Protein AF-A0A3D5A6Q0-F1 (afdb_monomer_lite)

Secondary structure (DSSP, 8-state):
-PPPGGGHHHHHHHHHH--SS--HHHHHHHHHHHHHHS---HHHHHHHHHHHHHHHHSEEEE--TTS-GGG--PPP-SGGGTTEEEEEEEEEEE-TTS-EEEEEEEEEE-SS-EEEEEEEESSSSEEEEEEPPS---SS--EE-SS-BTTB--EE-

pLDDT: mean 88.61, std 10.73, range [34.44, 98.06]

Foldseek 3Di:
DDQDPPQVQLVVQLVVQDDPDDALVSLVVSLVVSVVVDDDDPSNNVVSVVSLVVPQFKDKAFDDPPDDLVPDDDFRRHLQQCVHKDDWAWAFAAEPVRQTKIKTWIWRHNPPDIWIKIWIDRPSGMIIIHTDDDPDPDPDKAWDNYDDPNHTDIDD

Radius of gyration: 18.33 Å; chains: 1; bounding box: 49×33×52 Å

Structure (mmCIF, N/CA/C/O backbone):
data_AF-A0A3D5A6Q0-F1
#
_entry.id   AF-A0A3D5A6Q0-F1
#
loop_
_atom_site.group_PDB
_atom_site.id
_atom_site.type_symbol
_atom_site.label_atom_id
_atom_site.label_alt_id
_atom_site.label_comp_id
_atom_site.label_asym_id
_atom_site.label_entity_id
_atom_site.label_seq_id
_atom_site.pdbx_PDB_ins_code
_atom_site.Cartn_x
_atom_site.Cartn_y
_atom_site.Cartn_z
_atom_site.occupancy
_atom_site.B_iso_or_equiv
_atom_site.auth_seq_id
_atom_site.auth_comp_id
_atom_site.auth_asym_id
_atom_site.auth_atom_id
_atom_site.pdbx_PDB_model_num
ATOM 1 N N . MET A 1 1 ? 20.538 7.127 0.086 1.00 42.09 1 MET A N 1
ATOM 2 C CA . MET A 1 1 ? 20.678 6.038 -0.897 1.00 42.09 1 MET A CA 1
ATOM 3 C C . MET A 1 1 ? 21.467 6.639 -2.040 1.00 42.09 1 MET A C 1
ATOM 5 O O . MET A 1 1 ? 20.920 7.468 -2.752 1.00 42.09 1 MET A O 1
ATOM 9 N N . GLU A 1 2 ? 22.774 6.396 -2.084 1.00 34.44 2 GLU A N 1
ATOM 10 C CA . GLU A 1 2 ? 23.626 6.945 -3.143 1.00 34.44 2 GLU A CA 1
ATOM 11 C C . GLU A 1 2 ? 23.381 6.150 -4.427 1.00 34.44 2 GLU A C 1
ATOM 13 O O . GLU A 1 2 ? 23.453 4.922 -4.429 1.00 34.44 2 GLU A O 1
ATOM 18 N N . LEU A 1 3 ? 23.007 6.854 -5.493 1.00 43.69 3 LEU A N 1
ATOM 19 C CA . LEU A 1 3 ? 22.804 6.277 -6.816 1.00 43.69 3 LEU A CA 1
ATOM 20 C C . LEU A 1 3 ? 24.176 5.972 -7.425 1.00 43.69 3 LEU A C 1
ATOM 22 O O . LEU A 1 3 ? 25.009 6.868 -7.554 1.00 43.69 3 LEU A O 1
ATOM 26 N N . HIS A 1 4 ? 24.408 4.715 -7.810 1.00 47.31 4 HIS A N 1
ATOM 27 C CA . HIS A 1 4 ? 25.579 4.360 -8.605 1.00 47.31 4 HIS A CA 1
ATOM 28 C C . HIS A 1 4 ? 25.539 5.103 -9.959 1.00 47.31 4 HIS A C 1
ATOM 30 O O . HIS A 1 4 ? 24.463 5.205 -10.558 1.00 47.31 4 HIS A O 1
ATOM 36 N N . PRO A 1 5 ? 26.685 5.588 -10.483 1.00 52.62 5 PRO A N 1
ATOM 37 C CA . PRO A 1 5 ? 26.730 6.493 -11.642 1.00 52.62 5 PRO A CA 1
ATOM 38 C C . PRO A 1 5 ? 26.101 5.941 -12.933 1.00 52.62 5 PRO A C 1
ATOM 40 O O . PRO A 1 5 ? 25.725 6.709 -13.812 1.00 52.62 5 PRO A O 1
ATOM 43 N N . ASN A 1 6 ? 25.963 4.618 -13.049 1.00 54.72 6 ASN A N 1
ATOM 44 C CA . ASN A 1 6 ? 25.588 3.930 -14.287 1.00 54.72 6 ASN A CA 1
ATOM 45 C C . ASN A 1 6 ? 24.095 3.563 -14.392 1.00 54.72 6 ASN A C 1
ATOM 47 O O . ASN A 1 6 ? 23.669 3.040 -15.419 1.00 54.72 6 ASN A O 1
ATOM 51 N N . GLY A 1 7 ? 23.289 3.864 -13.369 1.00 58.59 7 GLY A N 1
ATOM 52 C CA . GLY A 1 7 ? 21.829 3.705 -13.404 1.00 58.59 7 GLY A CA 1
ATOM 53 C C . GLY A 1 7 ? 21.059 4.967 -13.834 1.00 58.59 7 GLY A C 1
ATOM 54 O O . GLY A 1 7 ? 19.826 4.985 -13.862 1.00 58.59 7 GLY A O 1
ATOM 55 N N . ALA A 1 8 ? 21.779 6.048 -14.149 1.00 73.31 8 ALA A N 1
ATOM 56 C CA . ALA A 1 8 ? 21.198 7.365 -14.398 1.00 73.31 8 ALA A CA 1
ATOM 57 C C . ALA A 1 8 ? 20.184 7.374 -15.556 1.00 73.31 8 ALA A C 1
ATOM 59 O O . ALA A 1 8 ? 19.151 8.027 -15.447 1.00 73.31 8 ALA A O 1
ATOM 60 N N . LEU A 1 9 ? 20.428 6.605 -16.626 1.00 87.31 9 LEU A N 1
ATOM 61 C CA . LEU A 1 9 ? 19.595 6.637 -17.833 1.00 87.31 9 LEU A CA 1
ATOM 62 C C . LEU A 1 9 ? 18.200 6.031 -17.615 1.00 87.31 9 LEU A C 1
ATOM 64 O O . LEU A 1 9 ? 17.204 6.598 -18.069 1.00 87.31 9 LEU A O 1
ATOM 68 N N . ALA A 1 10 ? 18.113 4.887 -16.927 1.00 90.69 10 ALA A N 1
ATOM 69 C CA . ALA A 1 10 ? 16.825 4.274 -16.602 1.00 90.69 10 ALA A CA 1
ATOM 70 C C . ALA A 1 10 ? 16.002 5.183 -15.681 1.00 90.69 10 ALA A C 1
ATOM 72 O O . ALA A 1 10 ? 14.817 5.397 -15.930 1.00 90.69 10 ALA A O 1
ATOM 73 N N . MET A 1 11 ? 16.645 5.764 -14.662 1.00 90.25 11 MET A N 1
ATOM 74 C CA . MET A 1 11 ? 15.997 6.695 -13.737 1.00 90.25 11 MET A CA 1
ATOM 75 C C . MET A 1 11 ? 15.513 7.965 -14.448 1.00 90.25 11 MET A C 1
ATOM 77 O O . MET A 1 11 ? 14.377 8.393 -14.240 1.00 90.25 11 MET A O 1
ATOM 81 N N . GLU A 1 12 ? 16.340 8.553 -15.315 1.00 93.00 12 GLU A N 1
ATOM 82 C CA . GLU A 1 12 ? 15.998 9.743 -16.100 1.00 93.00 12 GLU A CA 1
ATOM 83 C C . GLU A 1 12 ? 14.776 9.491 -16.990 1.00 93.00 12 GLU A C 1
ATOM 85 O O . GLU A 1 12 ? 13.796 10.238 -16.933 1.00 93.00 12 GLU A O 1
ATOM 90 N N . LYS A 1 13 ? 14.796 8.408 -17.779 1.00 93.62 13 LYS A N 1
ATOM 91 C CA . LYS A 1 13 ? 13.674 8.042 -18.657 1.00 93.62 13 LYS A CA 1
ATOM 92 C C . LYS A 1 13 ? 12.400 7.760 -17.870 1.00 93.62 13 LYS A C 1
ATOM 94 O O . LYS A 1 13 ? 11.330 8.196 -18.286 1.00 93.62 13 LYS A O 1
ATOM 99 N N . LEU A 1 14 ? 12.513 7.063 -16.741 1.00 92.88 14 LEU A N 1
ATOM 100 C CA . LEU A 1 14 ? 11.366 6.763 -15.892 1.00 92.88 14 LEU A CA 1
ATOM 101 C C . LEU A 1 14 ? 10.750 8.054 -15.343 1.00 92.88 14 LEU A C 1
ATOM 103 O O . LEU A 1 14 ? 9.556 8.278 -15.500 1.00 92.88 14 LEU A O 1
ATOM 107 N N . THR A 1 15 ? 11.574 8.943 -14.789 1.00 91.38 15 THR A N 1
ATOM 108 C CA . THR A 1 15 ? 11.121 10.217 -14.205 1.00 91.38 15 THR A CA 1
ATOM 109 C C . THR A 1 15 ? 10.491 11.133 -15.254 1.00 91.38 15 THR A C 1
ATOM 111 O O . THR A 1 15 ? 9.546 11.851 -14.954 1.00 91.38 15 THR A O 1
ATOM 114 N N . LYS A 1 16 ? 10.977 11.089 -16.499 1.00 93.06 16 LYS A N 1
ATOM 115 C CA . LYS A 1 16 ? 10.410 11.855 -17.615 1.00 93.06 16 LYS A CA 1
ATOM 116 C C . LYS A 1 16 ? 9.037 11.343 -18.070 1.00 93.06 16 LYS A C 1
ATOM 118 O O . LYS A 1 16 ? 8.230 12.139 -18.541 1.00 93.06 16 LYS A O 1
ATOM 123 N N . ASN A 1 17 ? 8.795 10.036 -17.973 1.00 91.38 17 ASN A N 1
ATOM 124 C CA . ASN A 1 17 ? 7.548 9.412 -18.422 1.00 91.38 17 ASN A CA 1
ATOM 125 C C . ASN A 1 17 ? 6.462 9.387 -17.334 1.00 91.38 17 ASN A C 1
ATOM 127 O O . ASN A 1 17 ? 5.280 9.295 -17.662 1.00 91.38 17 ASN A O 1
ATOM 131 N N . LEU A 1 18 ? 6.843 9.453 -16.054 1.00 92.00 18 LEU A N 1
ATOM 132 C CA . LEU A 1 18 ? 5.899 9.476 -14.938 1.00 92.00 18 LEU A CA 1
ATOM 133 C C . LEU A 1 18 ? 5.287 10.871 -14.754 1.00 92.00 18 LEU A C 1
ATOM 135 O O . LEU A 1 18 ? 5.984 11.876 -14.634 1.00 92.00 18 LEU A O 1
ATOM 139 N N . THR A 1 19 ? 3.961 10.913 -14.699 1.00 90.69 19 THR A N 1
ATOM 140 C CA . THR A 1 19 ? 3.158 12.085 -14.331 1.00 90.69 19 THR A CA 1
ATOM 141 C C . THR A 1 19 ? 3.062 12.239 -12.807 1.00 90.69 19 THR A C 1
ATOM 143 O O . THR A 1 19 ? 3.491 11.360 -12.063 1.00 90.69 19 THR A O 1
ATOM 146 N N . GLU A 1 20 ? 2.468 13.340 -12.319 1.00 88.94 20 GLU A N 1
ATOM 147 C CA . GLU A 1 20 ? 2.250 13.552 -10.871 1.00 88.94 20 GLU A CA 1
ATOM 148 C C . GLU A 1 20 ? 1.463 12.410 -10.210 1.00 88.94 20 GLU A C 1
ATOM 150 O O . GLU A 1 20 ? 1.718 12.056 -9.062 1.00 88.94 20 GLU A O 1
ATOM 155 N N . THR A 1 21 ? 0.522 11.818 -10.946 1.00 88.62 21 THR A N 1
ATOM 156 C CA . THR A 1 21 ? -0.199 10.604 -10.556 1.00 88.62 21 THR A CA 1
ATOM 157 C C . THR A 1 21 ? -0.158 9.612 -11.706 1.00 88.62 21 THR A C 1
ATOM 159 O O . THR A 1 21 ? -0.234 10.009 -12.867 1.00 88.62 21 THR A O 1
ATOM 162 N N . PHE A 1 22 ? -0.003 8.331 -11.390 1.00 91.69 22 PHE A N 1
ATOM 163 C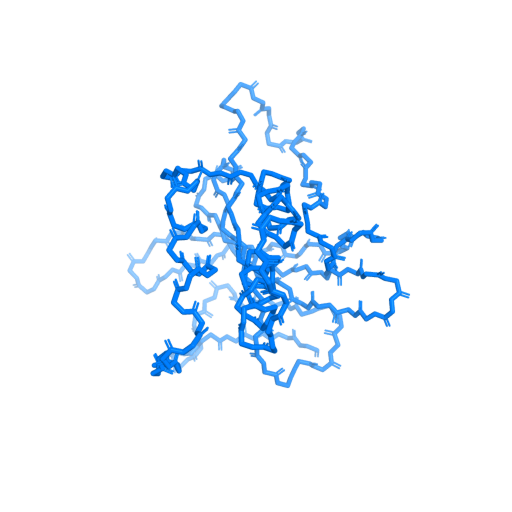 CA . PHE A 1 22 ? 0.038 7.242 -12.360 1.00 91.69 22 PHE A CA 1
ATOM 164 C C . PHE A 1 22 ? -0.465 5.956 -11.704 1.00 91.69 22 PHE A C 1
ATOM 166 O O . PHE A 1 22 ? -0.397 5.783 -10.484 1.00 91.69 22 PHE A O 1
ATOM 173 N N . THR A 1 23 ? -0.968 5.041 -12.518 1.00 91.38 23 THR A N 1
ATOM 174 C CA . THR A 1 23 ? -1.423 3.718 -12.090 1.00 91.38 23 THR A CA 1
ATOM 175 C C . THR A 1 23 ? -0.272 2.714 -12.068 1.00 91.38 23 THR A C 1
ATOM 177 O O . THR A 1 23 ? 0.757 2.879 -12.729 1.00 91.38 23 THR A O 1
ATOM 180 N N . TYR A 1 24 ? -0.453 1.616 -11.329 1.00 90.56 24 TYR A N 1
ATOM 181 C CA . TYR A 1 24 ? 0.517 0.520 -11.319 1.00 90.56 24 TYR A CA 1
ATOM 182 C C . TYR A 1 24 ? 0.728 -0.080 -12.722 1.00 90.56 24 TYR A C 1
ATOM 184 O O . TYR A 1 24 ? 1.856 -0.398 -13.096 1.00 90.56 24 TYR A O 1
ATOM 192 N N . GLU A 1 25 ? -0.334 -0.178 -13.525 1.00 90.62 25 GLU A N 1
ATOM 193 C CA . GLU A 1 25 ? -0.266 -0.681 -14.902 1.00 90.62 25 GLU A CA 1
ATOM 194 C C . GLU A 1 25 ? 0.537 0.243 -15.824 1.00 90.62 25 GLU A C 1
ATOM 196 O O . GLU A 1 25 ? 1.361 -0.235 -16.606 1.00 90.62 25 GLU A O 1
ATOM 201 N N . GLU A 1 26 ? 0.363 1.561 -15.702 1.00 93.94 26 GLU A N 1
ATOM 202 C CA . GLU A 1 26 ? 1.159 2.537 -16.453 1.00 93.94 26 GLU A CA 1
ATOM 203 C C . GLU A 1 26 ? 2.639 2.448 -16.093 1.00 93.94 26 GLU A C 1
ATOM 205 O O . GLU A 1 26 ? 3.478 2.408 -16.992 1.00 93.94 26 GLU A O 1
ATOM 210 N N . LEU A 1 27 ? 2.968 2.335 -14.801 1.00 94.38 27 LEU A N 1
ATOM 211 C CA . LEU A 1 27 ? 4.352 2.142 -14.375 1.00 94.38 27 LEU A CA 1
ATOM 212 C C . LEU A 1 27 ? 4.948 0.864 -14.980 1.00 94.38 27 LEU A C 1
ATOM 214 O O . LEU A 1 27 ? 6.062 0.908 -15.502 1.00 94.38 27 LEU A O 1
ATOM 218 N N . LYS A 1 28 ? 4.221 -0.264 -14.938 1.00 93.75 28 LYS A N 1
ATOM 219 C CA . LYS A 1 28 ? 4.668 -1.524 -15.561 1.00 93.75 28 LYS A CA 1
ATOM 220 C C . LYS A 1 28 ? 4.939 -1.334 -17.046 1.00 93.75 28 LYS A C 1
ATOM 222 O O . LYS A 1 28 ? 5.999 -1.735 -17.519 1.00 93.75 28 LYS A O 1
ATOM 227 N N . ARG A 1 29 ? 4.019 -0.684 -17.762 1.00 95.25 29 ARG A N 1
ATOM 228 C CA . ARG A 1 29 ? 4.183 -0.387 -19.188 1.00 95.25 29 ARG A CA 1
ATOM 229 C C . ARG A 1 29 ? 5.448 0.436 -19.440 1.00 95.25 29 ARG A C 1
ATOM 231 O O . ARG A 1 29 ? 6.265 0.024 -20.257 1.00 95.25 29 ARG A O 1
ATOM 238 N N . TYR A 1 30 ? 5.655 1.533 -18.710 1.00 95.75 30 TYR A N 1
ATOM 239 C CA . TYR A 1 30 ? 6.847 2.373 -18.876 1.00 95.75 30 TYR A CA 1
ATOM 240 C C . TYR A 1 30 ? 8.139 1.618 -18.572 1.00 95.75 30 TYR A C 1
ATOM 242 O O . TYR A 1 30 ? 9.128 1.787 -19.280 1.00 95.75 30 TYR A O 1
ATOM 250 N N . VAL A 1 31 ? 8.138 0.768 -17.546 1.00 95.56 31 VAL A N 1
ATOM 251 C CA . VAL A 1 31 ? 9.296 -0.061 -17.205 1.00 95.56 31 VAL A CA 1
ATOM 252 C C . VAL A 1 31 ? 9.648 -1.021 -18.343 1.00 95.56 31 VAL A C 1
ATOM 254 O O . VAL A 1 31 ? 10.822 -1.106 -18.705 1.00 95.56 31 VAL A O 1
ATOM 257 N N . GLU A 1 32 ? 8.666 -1.697 -18.942 1.00 95.50 32 GLU A N 1
ATOM 258 C CA . GLU A 1 32 ? 8.922 -2.604 -20.068 1.00 95.50 32 GLU A CA 1
ATOM 259 C C . GLU A 1 32 ? 9.354 -1.856 -21.339 1.00 95.50 32 GLU A C 1
ATOM 261 O O . GLU A 1 32 ? 10.300 -2.278 -22.006 1.00 95.50 32 GLU A O 1
ATOM 266 N N . GLU A 1 33 ? 8.739 -0.711 -21.645 1.00 95.69 33 GLU A N 1
ATOM 267 C CA . GLU A 1 33 ? 9.136 0.143 -22.774 1.00 95.69 33 GLU A CA 1
ATOM 268 C C . GLU A 1 33 ? 10.575 0.655 -22.627 1.00 95.69 33 GLU A C 1
ATOM 270 O O . GLU A 1 33 ? 11.356 0.618 -23.581 1.00 95.69 33 GLU A O 1
ATOM 275 N N . ILE A 1 34 ? 10.959 1.098 -21.424 1.00 95.12 34 ILE A N 1
ATOM 276 C CA . ILE A 1 34 ? 12.325 1.547 -21.140 1.00 95.12 34 ILE A CA 1
ATOM 277 C C . ILE A 1 34 ? 13.292 0.374 -21.261 1.00 95.12 34 ILE A C 1
ATOM 279 O O . ILE A 1 34 ? 14.314 0.524 -21.927 1.00 95.12 34 ILE A O 1
ATOM 283 N N . ARG A 1 35 ? 12.965 -0.787 -20.678 1.00 94.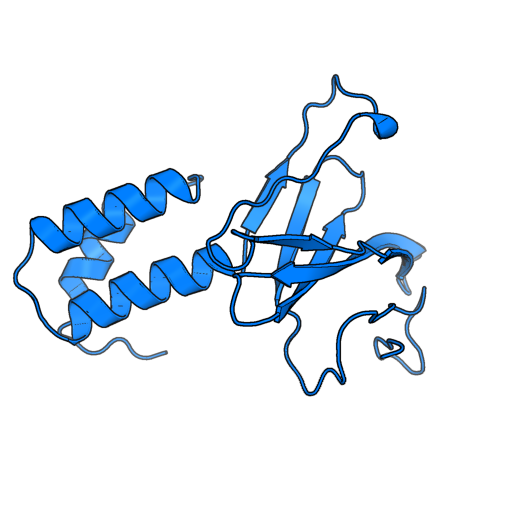19 35 ARG A N 1
ATOM 284 C CA . ARG A 1 35 ? 13.807 -1.989 -20.744 1.00 94.19 35 ARG A CA 1
ATOM 285 C C . ARG A 1 35 ? 14.056 -2.433 -22.188 1.00 94.19 35 ARG A C 1
ATOM 287 O O . ARG A 1 35 ? 15.171 -2.833 -22.501 1.00 94.19 35 ARG A O 1
ATOM 294 N N . ALA A 1 36 ? 13.055 -2.337 -23.063 1.00 94.44 36 ALA A N 1
ATOM 295 C CA . ALA A 1 36 ? 13.191 -2.670 -24.481 1.00 94.44 36 ALA A CA 1
ATOM 296 C C . ALA A 1 36 ? 13.976 -1.618 -25.290 1.00 94.44 36 ALA A C 1
ATOM 298 O O . ALA A 1 36 ? 14.530 -1.939 -26.340 1.00 94.44 36 ALA A O 1
ATOM 299 N N . GLY A 1 37 ? 14.006 -0.364 -24.828 1.00 92.38 37 GLY A N 1
ATOM 300 C CA . GLY A 1 37 ? 14.586 0.774 -25.546 1.00 92.38 37 GLY A CA 1
ATOM 301 C C . GLY A 1 37 ? 15.984 1.211 -25.096 1.00 92.38 37 GLY A C 1
ATOM 302 O O . GLY A 1 37 ? 16.499 2.191 -25.639 1.00 92.38 37 GLY A O 1
ATOM 303 N N . ILE A 1 38 ? 16.587 0.554 -24.101 1.00 91.25 38 ILE A N 1
ATOM 304 C CA . ILE A 1 38 ? 17.945 0.851 -23.614 1.00 91.25 38 ILE A CA 1
ATOM 305 C C . ILE A 1 38 ? 18.827 -0.395 -23.621 1.00 91.25 38 ILE A C 1
ATOM 307 O O . ILE A 1 38 ? 18.339 -1.521 -23.581 1.00 91.25 38 ILE A O 1
ATOM 311 N N . GLU A 1 39 ? 20.143 -0.191 -23.630 1.00 90.62 39 GLU A N 1
ATOM 312 C CA . GLU A 1 39 ? 21.093 -1.280 -23.421 1.00 90.62 39 GLU A CA 1
ATOM 313 C C . GLU A 1 39 ? 20.940 -1.863 -22.008 1.00 90.62 39 GLU A C 1
ATOM 315 O O . GLU A 1 39 ? 20.856 -1.135 -21.010 1.00 90.62 39 GLU A O 1
ATOM 320 N N . TYR A 1 40 ? 20.908 -3.194 -21.929 1.00 91.56 40 TYR A N 1
ATOM 321 C CA . TYR A 1 40 ? 20.834 -3.894 -20.657 1.00 91.56 40 TYR A CA 1
ATOM 322 C C . TYR A 1 40 ? 22.118 -3.677 -19.853 1.00 91.56 40 TYR A C 1
ATOM 324 O O . TYR A 1 40 ? 23.207 -4.077 -20.260 1.00 91.56 40 TYR A O 1
ATOM 332 N N . THR A 1 41 ? 21.963 -3.123 -18.655 1.00 92.25 41 THR A N 1
ATOM 333 C CA . THR A 1 41 ? 22.991 -3.125 -17.615 1.00 92.25 41 THR A CA 1
ATOM 334 C C . THR A 1 41 ? 22.356 -3.590 -16.310 1.00 92.25 41 THR A C 1
ATOM 336 O O . THR A 1 41 ? 21.162 -3.375 -16.080 1.00 92.25 41 THR A O 1
ATOM 339 N N . ALA A 1 42 ? 23.148 -4.226 -15.442 1.00 90.50 42 ALA A N 1
ATOM 340 C CA . ALA A 1 42 ? 22.664 -4.670 -14.134 1.00 90.50 42 ALA A CA 1
ATOM 341 C C . ALA A 1 42 ? 22.098 -3.502 -13.304 1.00 90.50 42 ALA A C 1
ATOM 343 O O . ALA A 1 42 ? 21.096 -3.670 -12.613 1.00 90.50 42 ALA A O 1
ATOM 344 N N . ASP A 1 43 ? 22.692 -2.312 -13.433 1.00 90.31 43 ASP A N 1
ATOM 345 C CA . ASP A 1 43 ? 22.254 -1.105 -12.729 1.00 90.31 43 ASP A CA 1
ATOM 346 C C . ASP A 1 43 ? 20.906 -0.586 -13.254 1.00 90.31 43 ASP A C 1
ATOM 348 O O . ASP A 1 43 ? 20.002 -0.311 -12.462 1.00 90.31 43 ASP A O 1
ATOM 352 N N . ASN A 1 44 ? 20.733 -0.502 -14.580 1.00 91.06 44 ASN A N 1
ATOM 353 C CA . ASN A 1 44 ? 19.473 -0.070 -15.190 1.00 91.06 44 ASN A CA 1
ATOM 354 C C . ASN A 1 44 ? 18.329 -1.026 -14.837 1.00 91.06 44 ASN A C 1
ATOM 356 O O . ASN A 1 44 ? 17.269 -0.589 -14.390 1.00 91.06 44 ASN A O 1
ATOM 360 N N . ASP A 1 45 ? 18.540 -2.334 -14.999 1.00 92.00 45 ASP A N 1
ATOM 361 C CA . ASP A 1 45 ? 17.516 -3.322 -14.659 1.00 92.00 45 ASP A CA 1
ATOM 362 C C . ASP A 1 45 ? 17.238 -3.357 -13.147 1.00 92.00 45 ASP A C 1
ATOM 364 O O . ASP A 1 45 ? 16.084 -3.490 -12.732 1.00 92.00 45 ASP A O 1
ATOM 368 N N . GLY A 1 46 ? 18.266 -3.154 -12.317 1.00 92.44 46 GLY A N 1
ATOM 369 C CA . GLY A 1 46 ? 18.129 -3.003 -10.871 1.00 92.44 46 GLY A CA 1
ATOM 370 C C . GLY A 1 46 ? 17.203 -1.848 -10.484 1.00 92.44 46 GLY A C 1
ATOM 371 O O . GLY A 1 46 ? 16.284 -2.046 -9.689 1.00 92.44 46 GLY A O 1
ATOM 372 N N . ILE A 1 47 ? 17.379 -0.669 -11.087 1.00 92.94 47 ILE A N 1
ATOM 373 C CA . ILE A 1 47 ? 16.522 0.505 -10.846 1.00 92.94 47 ILE A CA 1
ATOM 374 C C . ILE A 1 47 ? 15.081 0.250 -11.278 1.00 92.94 47 ILE A C 1
ATOM 376 O O . ILE A 1 47 ? 14.150 0.528 -10.520 1.00 92.94 47 ILE A O 1
ATOM 380 N N . LEU A 1 48 ? 14.880 -0.312 -12.471 1.00 94.19 48 LEU A N 1
ATOM 381 C CA . LEU A 1 48 ? 13.543 -0.625 -12.976 1.00 94.19 48 LEU A CA 1
ATOM 382 C C . LEU A 1 48 ? 12.819 -1.630 -12.064 1.00 94.19 48 LEU A C 1
ATOM 384 O O . LEU A 1 48 ? 11.647 -1.441 -11.729 1.00 94.19 48 LEU A O 1
ATOM 388 N N . LYS A 1 49 ? 13.526 -2.661 -11.588 1.00 92.06 49 LYS A N 1
ATOM 389 C CA . LYS A 1 49 ? 12.999 -3.619 -10.603 1.00 92.06 49 LYS A CA 1
ATOM 390 C C . LYS A 1 49 ? 12.653 -2.950 -9.274 1.00 92.06 49 LYS A C 1
ATOM 392 O O . LYS A 1 49 ? 11.595 -3.236 -8.715 1.00 92.06 49 LYS A O 1
ATOM 397 N N . GLN A 1 50 ? 13.506 -2.056 -8.777 1.00 90.62 50 GLN A N 1
ATOM 398 C CA . GLN A 1 50 ? 13.250 -1.314 -7.540 1.00 90.62 50 GLN A CA 1
ATOM 399 C C . GLN A 1 50 ? 12.026 -0.401 -7.655 1.00 90.62 50 GLN A C 1
ATOM 401 O O . GLN A 1 50 ? 11.244 -0.334 -6.708 1.00 90.62 50 GLN A O 1
ATOM 406 N N . ALA A 1 51 ? 11.815 0.244 -8.805 1.00 91.94 51 ALA A N 1
ATOM 407 C CA . ALA A 1 51 ? 10.637 1.073 -9.048 1.00 91.94 51 ALA A CA 1
ATOM 408 C C . ALA A 1 51 ? 9.338 0.254 -8.966 1.00 91.94 51 ALA A C 1
ATOM 410 O O . ALA A 1 51 ? 8.418 0.626 -8.234 1.00 91.94 51 ALA A O 1
ATOM 411 N N . ILE A 1 52 ? 9.286 -0.902 -9.642 1.00 91.25 52 ILE A N 1
ATOM 412 C CA . ILE A 1 52 ? 8.140 -1.824 -9.562 1.00 91.25 52 ILE A CA 1
ATOM 413 C C . ILE A 1 52 ? 7.929 -2.320 -8.135 1.00 91.25 52 ILE A C 1
ATOM 415 O O . ILE A 1 52 ? 6.798 -2.330 -7.647 1.00 91.25 52 ILE A O 1
ATOM 419 N N . TRP A 1 53 ? 9.003 -2.716 -7.452 1.00 87.12 53 TRP A N 1
ATOM 420 C CA . TRP A 1 53 ? 8.923 -3.191 -6.077 1.00 87.12 53 TRP A CA 1
ATOM 421 C C . TRP A 1 53 ? 8.360 -2.113 -5.140 1.00 87.12 53 TRP A C 1
ATOM 423 O O . TRP A 1 53 ? 7.421 -2.379 -4.383 1.00 87.12 53 TRP A O 1
ATOM 433 N N . LEU A 1 54 ? 8.855 -0.878 -5.243 1.00 87.25 54 LEU A N 1
ATOM 434 C CA . LEU A 1 54 ? 8.387 0.244 -4.434 1.00 87.25 54 LEU A CA 1
ATOM 435 C C . LEU A 1 54 ? 6.896 0.511 -4.670 1.00 87.25 54 LEU A C 1
ATOM 437 O O . LEU A 1 54 ? 6.125 0.511 -3.711 1.00 87.25 54 LEU A O 1
ATOM 441 N N . ALA A 1 55 ? 6.473 0.631 -5.929 1.00 87.00 55 ALA A N 1
ATOM 442 C CA . ALA A 1 55 ? 5.070 0.857 -6.274 1.00 87.00 55 ALA A CA 1
ATOM 443 C C . ALA A 1 55 ? 4.158 -0.314 -5.877 1.00 87.00 55 ALA A C 1
ATOM 445 O O . ALA A 1 55 ? 3.019 -0.113 -5.471 1.00 87.00 55 ALA A O 1
ATOM 446 N N . SER A 1 56 ? 4.659 -1.553 -5.931 1.00 83.31 56 SER A N 1
ATOM 447 C CA . SER A 1 56 ? 3.878 -2.727 -5.518 1.00 83.31 56 SER A CA 1
ATOM 448 C C . SER A 1 56 ? 3.594 -2.769 -4.012 1.00 83.31 56 SER A C 1
ATOM 450 O O . SER A 1 56 ? 2.643 -3.424 -3.568 1.00 83.31 56 SER A O 1
ATOM 452 N N . SER A 1 57 ? 4.420 -2.076 -3.225 1.00 80.56 57 SER A N 1
ATOM 453 C CA . SER A 1 57 ? 4.340 -2.054 -1.767 1.00 80.56 57 SER A CA 1
ATOM 454 C C . SER A 1 57 ? 3.577 -0.835 -1.242 1.00 80.56 57 SER A C 1
ATOM 456 O O . SER A 1 57 ? 2.808 -0.979 -0.292 1.00 80.56 57 SER A O 1
ATOM 458 N N . HIS A 1 58 ? 3.741 0.329 -1.873 1.00 88.00 58 HIS A N 1
ATOM 459 C CA . HIS A 1 58 ? 3.149 1.595 -1.449 1.00 88.00 58 HIS A CA 1
ATOM 460 C C . HIS A 1 58 ? 2.257 2.173 -2.544 1.00 88.00 58 HIS A C 1
ATOM 462 O O . HIS A 1 58 ? 2.752 2.534 -3.609 1.00 88.00 58 HIS A O 1
ATOM 468 N N . TYR A 1 59 ? 0.963 2.304 -2.266 1.00 89.44 59 TYR A N 1
ATOM 469 C CA . TYR A 1 59 ? 0.022 2.918 -3.200 1.00 89.44 59 TYR A CA 1
ATOM 470 C C . TYR A 1 59 ? -1.177 3.525 -2.472 1.00 89.44 59 TYR A C 1
ATOM 472 O O . TYR A 1 59 ? -1.407 3.287 -1.282 1.00 89.44 59 TYR A O 1
ATOM 480 N N . GLU A 1 60 ? -1.935 4.330 -3.205 1.00 93.31 60 GLU A N 1
ATOM 481 C CA . GLU A 1 60 ? -3.141 4.987 -2.721 1.00 93.31 60 GLU A CA 1
ATOM 482 C C . GLU A 1 60 ? -4.341 4.559 -3.563 1.00 93.31 60 GLU A C 1
ATOM 484 O O . GLU A 1 60 ? -4.204 4.200 -4.733 1.00 93.31 60 GLU A O 1
ATOM 489 N N . MET A 1 61 ? -5.521 4.565 -2.951 1.00 91.44 61 MET A N 1
ATOM 490 C CA . MET A 1 61 ? -6.784 4.251 -3.612 1.00 91.44 61 MET A CA 1
ATOM 491 C C . MET A 1 61 ? -7.818 5.300 -3.246 1.00 91.44 61 MET A C 1
ATOM 493 O O . MET A 1 61 ? -7.954 5.657 -2.075 1.00 91.44 61 MET A O 1
ATOM 497 N N . THR A 1 62 ? -8.586 5.731 -4.240 1.00 92.12 62 THR A N 1
ATOM 498 C CA . THR A 1 62 ? -9.666 6.698 -4.053 1.00 92.12 62 THR A CA 1
ATOM 499 C C . THR A 1 62 ? -10.954 6.132 -4.638 1.00 92.12 62 THR A C 1
ATOM 501 O O . THR A 1 62 ? -11.002 5.776 -5.813 1.00 92.12 62 THR A O 1
ATOM 504 N N . PHE A 1 63 ? -11.998 6.045 -3.816 1.00 92.44 63 PHE A N 1
ATOM 505 C CA . PHE A 1 63 ? -13.346 5.672 -4.245 1.00 92.44 63 PHE A CA 1
ATOM 506 C C . PHE A 1 63 ? -14.153 6.908 -4.654 1.00 92.44 63 PHE A C 1
ATOM 508 O O . PHE A 1 63 ? -13.973 7.986 -4.086 1.00 92.44 63 PHE A O 1
ATOM 515 N N . SER A 1 64 ? -15.083 6.739 -5.600 1.00 90.06 64 SER A N 1
ATOM 516 C CA . SER A 1 64 ? -16.033 7.800 -5.957 1.00 90.06 64 SER A CA 1
ATOM 517 C C . SER A 1 64 ? -16.905 8.186 -4.757 1.00 90.06 64 SER A C 1
ATOM 519 O O . SER A 1 64 ? -17.365 7.319 -4.003 1.00 90.06 64 SER A O 1
ATOM 521 N N . LEU A 1 65 ? -17.175 9.490 -4.630 1.00 89.81 65 LEU A N 1
ATOM 522 C CA . LEU A 1 65 ? -18.088 10.045 -3.630 1.00 89.81 65 LEU A CA 1
ATOM 523 C C . LEU A 1 65 ? -19.535 9.552 -3.808 1.00 89.81 65 LEU A C 1
ATOM 525 O O . LEU A 1 65 ? -20.299 9.565 -2.847 1.00 89.81 65 LEU A O 1
ATOM 529 N N . ASP A 1 66 ? -19.878 9.055 -4.998 1.00 91.12 66 ASP A N 1
ATOM 530 C CA . ASP A 1 66 ? -21.232 8.626 -5.366 1.00 91.12 66 ASP A CA 1
ATOM 531 C C . ASP A 1 66 ? -21.552 7.171 -4.976 1.00 91.12 66 ASP A C 1
ATOM 533 O O . ASP A 1 66 ? -22.648 6.685 -5.240 1.00 91.12 66 ASP A O 1
ATOM 537 N N . THR A 1 67 ? -20.603 6.454 -4.361 1.00 88.12 67 THR A N 1
ATOM 538 C CA . THR A 1 67 ? -20.776 5.043 -3.963 1.00 88.12 67 THR A CA 1
ATOM 539 C C . THR A 1 67 ? -21.001 4.905 -2.463 1.00 88.12 67 THR A C 1
ATOM 541 O O . THR A 1 67 ? -20.303 5.535 -1.655 1.00 88.12 67 THR A O 1
ATOM 544 N N . ALA A 1 68 ? -21.935 4.041 -2.058 1.00 89.44 68 ALA A N 1
ATOM 545 C CA . ALA A 1 68 ? -22.136 3.746 -0.644 1.00 89.44 68 ALA A CA 1
ATOM 546 C C . ALA A 1 68 ? -20.929 2.980 -0.077 1.00 89.44 68 ALA A C 1
ATOM 548 O O . ALA A 1 68 ? -20.305 2.179 -0.768 1.00 89.44 68 ALA A O 1
ATOM 549 N N . ILE A 1 69 ? -20.605 3.174 1.209 1.00 88.25 69 ILE A N 1
ATOM 550 C CA . ILE A 1 69 ? -19.477 2.468 1.855 1.00 88.25 69 ILE A CA 1
ATOM 551 C C . ILE A 1 69 ? -19.629 0.943 1.733 1.00 88.25 69 ILE A C 1
ATOM 553 O O . ILE A 1 69 ? -18.643 0.246 1.514 1.00 88.25 69 ILE A O 1
ATOM 557 N N . SER A 1 70 ? -20.858 0.429 1.828 1.00 90.88 70 SER A N 1
ATOM 558 C CA . SER A 1 70 ? -21.170 -1.001 1.711 1.00 90.88 70 SER A CA 1
ATOM 559 C C . SER A 1 70 ? -20.920 -1.596 0.324 1.00 90.88 70 SER A C 1
ATOM 561 O O . SER A 1 70 ? -20.884 -2.814 0.193 1.00 90.88 70 SER A O 1
ATOM 563 N N . GLU A 1 71 ? -20.773 -0.760 -0.703 1.00 90.38 71 GLU A N 1
ATOM 564 C CA . GLU A 1 71 ? -20.543 -1.179 -2.090 1.00 90.38 71 GLU A CA 1
ATOM 565 C C . GLU A 1 71 ? -19.057 -1.116 -2.470 1.00 90.38 71 GLU A C 1
ATOM 567 O O . GLU A 1 71 ? -18.670 -1.538 -3.560 1.00 90.38 71 GLU A O 1
ATOM 572 N N . ARG A 1 72 ? -18.202 -0.586 -1.585 1.00 88.69 72 ARG A N 1
ATOM 573 C CA . ARG A 1 72 ? -16.774 -0.417 -1.862 1.00 88.69 72 ARG A CA 1
ATOM 574 C C . ARG A 1 72 ? -16.057 -1.751 -1.760 1.00 88.69 72 ARG A C 1
ATOM 576 O O . ARG A 1 72 ? -16.013 -2.377 -0.703 1.00 88.69 72 ARG A O 1
ATOM 583 N N . VAL A 1 73 ? -15.432 -2.135 -2.866 1.00 90.06 73 VAL A N 1
ATOM 584 C CA . VAL A 1 73 ? -14.593 -3.326 -2.966 1.00 90.06 73 VAL A CA 1
ATOM 585 C C . VAL A 1 73 ? -13.161 -2.884 -3.229 1.00 90.06 73 VAL A C 1
ATOM 587 O O . VAL A 1 73 ? -12.894 -2.144 -4.173 1.00 90.06 73 VAL A O 1
ATOM 590 N N . ILE A 1 74 ? -12.237 -3.331 -2.381 1.00 89.56 74 ILE A N 1
ATOM 591 C CA . ILE A 1 74 ? -10.803 -3.173 -2.624 1.00 89.56 74 ILE A CA 1
ATOM 592 C C . ILE A 1 74 ? -10.375 -4.336 -3.518 1.00 89.56 74 ILE A C 1
ATOM 594 O O . ILE A 1 74 ? -10.528 -5.496 -3.140 1.00 89.56 74 ILE A O 1
ATOM 598 N N . PHE A 1 75 ? -9.859 -4.023 -4.702 1.00 89.81 75 PHE A N 1
ATOM 599 C CA . PHE A 1 75 ? -9.323 -5.017 -5.626 1.00 89.81 75 PHE A CA 1
ATOM 600 C C . PHE A 1 75 ? -7.804 -5.145 -5.464 1.00 89.81 75 PHE A C 1
ATOM 602 O O . PHE A 1 75 ? -7.153 -4.163 -5.100 1.00 89.81 75 PHE A O 1
ATOM 609 N N . PRO A 1 76 ? -7.227 -6.326 -5.749 1.00 90.31 76 PRO A N 1
ATOM 610 C CA . PRO A 1 76 ? -5.789 -6.469 -5.939 1.00 90.31 76 PRO A CA 1
ATOM 611 C C . PRO A 1 76 ? -5.262 -5.488 -6.988 1.00 90.31 76 PRO A C 1
ATOM 613 O O . PRO A 1 76 ? -5.781 -5.451 -8.104 1.00 90.31 76 PRO A O 1
ATOM 616 N N . ILE A 1 77 ? -4.232 -4.719 -6.643 1.00 87.25 77 ILE A N 1
ATOM 617 C CA . ILE A 1 77 ? -3.628 -3.726 -7.547 1.00 87.25 77 ILE A CA 1
ATOM 618 C C . ILE A 1 77 ? -2.205 -4.119 -7.930 1.00 87.25 77 ILE A C 1
ATOM 620 O O . ILE A 1 77 ? -1.772 -3.814 -9.039 1.00 87.25 77 ILE A O 1
ATOM 624 N N . SER A 1 78 ? -1.468 -4.800 -7.048 1.00 86.50 78 SER A N 1
ATOM 625 C CA . SER A 1 78 ? -0.060 -5.120 -7.292 1.00 86.50 78 SER A CA 1
ATOM 626 C C . SER A 1 78 ? 0.236 -6.611 -7.421 1.00 86.50 78 SER A C 1
ATOM 628 O O . SER A 1 78 ? -0.537 -7.467 -6.997 1.00 86.50 78 SER A O 1
ATOM 630 N N . ASP A 1 79 ? 1.411 -6.943 -7.964 1.00 86.19 79 ASP A N 1
ATOM 631 C CA . ASP A 1 79 ? 1.831 -8.339 -8.153 1.00 86.19 79 ASP A CA 1
ATOM 632 C C . ASP A 1 79 ? 1.911 -9.128 -6.832 1.00 86.19 79 ASP A C 1
ATOM 634 O O . ASP A 1 79 ? 1.734 -10.346 -6.835 1.00 86.19 79 ASP A O 1
ATOM 638 N N . THR A 1 80 ? 2.108 -8.438 -5.700 1.00 85.81 80 THR A N 1
ATOM 639 C CA . THR A 1 80 ? 2.075 -9.046 -4.353 1.00 85.81 80 THR A CA 1
ATOM 640 C C . THR A 1 80 ? 0.678 -9.505 -3.922 1.00 85.81 80 THR A C 1
ATOM 642 O O . THR A 1 80 ? 0.543 -10.226 -2.940 1.00 85.81 80 THR A O 1
ATOM 645 N N . GLU A 1 81 ? -0.358 -9.090 -4.649 1.00 90.31 81 GLU A N 1
ATOM 646 C CA . GLU A 1 81 ? -1.774 -9.346 -4.368 1.00 90.31 81 GLU A CA 1
ATOM 647 C C . GLU A 1 81 ? -2.425 -10.188 -5.473 1.00 90.31 81 GLU A C 1
ATOM 649 O O . GLU A 1 81 ? -3.628 -10.433 -5.439 1.00 90.31 81 GLU A O 1
ATOM 654 N N . LYS A 1 82 ? -1.657 -10.650 -6.472 1.00 89.25 82 LYS A N 1
ATOM 655 C CA . LYS A 1 82 ? -2.197 -11.281 -7.692 1.00 89.25 82 LYS A CA 1
ATOM 656 C C . LYS A 1 82 ? -3.020 -12.553 -7.449 1.00 89.25 82 LYS A C 1
ATOM 658 O O . LYS A 1 82 ? -3.730 -12.996 -8.349 1.00 89.25 82 LYS A O 1
ATOM 663 N N . ARG A 1 83 ? -2.897 -13.186 -6.276 1.00 91.19 83 ARG A N 1
ATOM 664 C CA . ARG A 1 83 ? -3.723 -14.332 -5.857 1.00 91.19 83 ARG A CA 1
ATOM 665 C C . ARG A 1 83 ? -4.765 -13.977 -4.798 1.00 91.19 83 ARG A C 1
ATOM 667 O O . ARG A 1 83 ? -5.516 -14.861 -4.403 1.00 91.19 83 ARG A O 1
ATOM 674 N N . GLY A 1 84 ? -4.849 -12.716 -4.394 1.00 90.88 84 GLY A N 1
ATOM 675 C CA . GLY A 1 84 ? -5.902 -12.192 -3.541 1.00 90.88 84 GLY A CA 1
ATOM 676 C C . GLY A 1 84 ? -5.393 -11.277 -2.434 1.00 90.88 84 GLY A C 1
ATOM 677 O O . GLY A 1 84 ? -4.203 -11.227 -2.106 1.00 90.88 84 GLY A O 1
ATOM 678 N N . ILE A 1 85 ? -6.358 -10.581 -1.838 1.00 92.00 85 ILE A N 1
ATOM 679 C CA . ILE A 1 85 ? -6.226 -9.903 -0.554 1.00 92.00 85 ILE A CA 1
ATOM 680 C C . ILE A 1 85 ? -7.223 -10.527 0.418 1.00 92.00 85 ILE A C 1
ATOM 682 O O . ILE A 1 85 ? -8.356 -10.828 0.043 1.00 92.00 85 ILE A O 1
ATOM 686 N N . GLU A 1 86 ? -6.802 -10.744 1.657 1.00 90.19 86 GLU A N 1
ATOM 687 C CA . GLU A 1 86 ? -7.582 -11.510 2.629 1.00 90.19 86 GLU A CA 1
ATOM 688 C C . GLU A 1 86 ? -7.642 -10.815 3.993 1.00 90.19 86 GLU A C 1
ATOM 690 O O . GLU A 1 86 ? -6.706 -10.125 4.415 1.00 90.19 86 GLU A O 1
ATOM 695 N N . ASP A 1 87 ? -8.750 -11.058 4.693 1.00 90.25 87 ASP A N 1
ATOM 696 C CA . ASP A 1 87 ? -8.992 -10.742 6.098 1.00 90.25 87 ASP A CA 1
ATOM 697 C C . ASP A 1 87 ? -8.640 -9.313 6.550 1.00 90.25 87 ASP A C 1
ATOM 699 O O . ASP A 1 87 ? -7.915 -9.119 7.537 1.00 90.25 87 ASP A O 1
ATOM 703 N N . ALA A 1 88 ? -9.177 -8.302 5.865 1.00 92.50 88 ALA A N 1
ATOM 704 C CA . ALA A 1 88 ? -9.033 -6.918 6.303 1.00 92.50 88 ALA A CA 1
ATOM 705 C C . ALA A 1 88 ? -9.662 -6.706 7.697 1.00 92.50 88 ALA A C 1
ATOM 707 O O . ALA A 1 88 ? -10.869 -6.871 7.881 1.00 92.50 88 ALA A O 1
ATOM 708 N N . ARG A 1 89 ? -8.854 -6.317 8.691 1.00 93.44 89 ARG A N 1
ATOM 709 C CA . ARG A 1 89 ? -9.296 -6.072 10.077 1.00 93.44 89 ARG A CA 1
ATOM 710 C C . ARG A 1 89 ? -9.196 -4.595 10.420 1.00 93.44 89 ARG A C 1
ATOM 712 O O . ARG A 1 89 ? -8.124 -4.112 10.772 1.00 93.44 89 ARG A O 1
ATOM 719 N N . PHE A 1 90 ? -10.318 -3.887 10.335 1.00 95.38 90 PHE A N 1
ATOM 720 C CA . PHE A 1 90 ? -10.387 -2.465 10.661 1.00 95.38 90 PHE A CA 1
ATOM 721 C C . PHE A 1 90 ? -10.454 -2.209 12.168 1.00 95.38 90 PHE A C 1
ATOM 723 O O . PHE A 1 90 ? -11.188 -2.868 12.903 1.00 95.38 90 PHE A O 1
ATOM 730 N N . VAL A 1 91 ? -9.745 -1.176 12.613 1.00 96.81 91 VAL A N 1
ATOM 731 C CA . VAL A 1 91 ? -9.860 -0.596 13.947 1.00 96.81 91 VAL A CA 1
ATOM 732 C C . VAL A 1 91 ? -10.019 0.915 13.843 1.00 96.81 91 VAL A C 1
ATOM 734 O O . VAL A 1 91 ? -9.275 1.602 13.140 1.00 96.81 91 VAL A O 1
ATOM 737 N N . ARG A 1 92 ? -10.986 1.454 14.588 1.00 97.50 92 ARG A N 1
ATOM 738 C CA . ARG A 1 92 ? -11.094 2.893 14.823 1.00 97.50 92 ARG A CA 1
ATOM 739 C C . ARG A 1 92 ? -10.041 3.296 15.851 1.00 97.50 92 ARG A C 1
ATOM 741 O O . ARG A 1 92 ? -10.159 2.961 17.029 1.00 97.50 92 ARG A O 1
ATOM 748 N N . PHE A 1 93 ? -9.026 4.019 15.409 1.00 98.06 93 PHE A N 1
ATOM 749 C CA . PHE A 1 93 ? -7.933 4.494 16.239 1.00 98.06 93 PHE A CA 1
ATOM 750 C C . PHE A 1 93 ? -8.133 5.958 16.615 1.00 98.06 93 PHE A C 1
ATOM 752 O O . PHE A 1 93 ? -8.377 6.804 15.756 1.00 98.06 93 PHE A O 1
ATOM 759 N N . ILE A 1 94 ? -7.997 6.264 17.904 1.00 95.56 94 ILE A N 1
ATOM 760 C CA . ILE A 1 94 ? -8.091 7.636 18.412 1.00 95.56 94 ILE A CA 1
ATOM 761 C C . ILE A 1 94 ? -6.685 8.112 18.766 1.00 95.56 94 ILE A C 1
ATOM 763 O O . ILE A 1 94 ? -6.010 7.529 19.623 1.00 95.56 94 ILE A O 1
ATOM 767 N N . THR A 1 95 ? -6.216 9.166 18.099 1.00 93.50 95 THR A N 1
ATOM 768 C CA . THR A 1 95 ? -4.903 9.747 18.395 1.00 93.50 95 THR A CA 1
ATOM 769 C C . THR A 1 95 ? -4.912 10.442 19.762 1.00 93.50 95 THR A C 1
ATOM 771 O O . THR A 1 95 ? -5.972 10.822 20.262 1.00 93.50 95 THR A O 1
ATOM 774 N N . PRO A 1 96 ? -3.740 10.698 20.376 1.00 91.00 96 PRO A N 1
ATOM 775 C CA . PRO A 1 96 ? -3.669 11.476 21.616 1.00 91.00 96 PRO A CA 1
ATOM 776 C C . PRO A 1 96 ? -4.280 12.884 21.520 1.00 91.00 96 PRO A C 1
ATOM 778 O O . PRO A 1 96 ? -4.602 13.472 22.545 1.00 91.00 96 PRO A O 1
ATOM 781 N N . LYS A 1 97 ? -4.437 13.422 20.301 1.00 92.81 97 LYS A N 1
ATOM 782 C CA . LYS A 1 97 ? -5.069 14.721 20.030 1.00 92.81 97 LYS A CA 1
ATOM 783 C C . LYS A 1 97 ? -6.579 14.617 19.754 1.00 92.81 97 LYS A C 1
ATOM 785 O O . LYS A 1 97 ? -7.193 15.620 19.419 1.00 92.81 97 LYS A O 1
ATOM 790 N N . GLY A 1 98 ? -7.172 13.424 19.857 1.00 92.44 98 GLY A N 1
ATOM 791 C CA . GLY A 1 98 ? -8.600 13.186 19.616 1.00 92.44 98 GLY A CA 1
ATOM 792 C C . GLY A 1 98 ? -8.988 12.964 18.150 1.00 92.44 98 GLY A C 1
ATOM 793 O O . 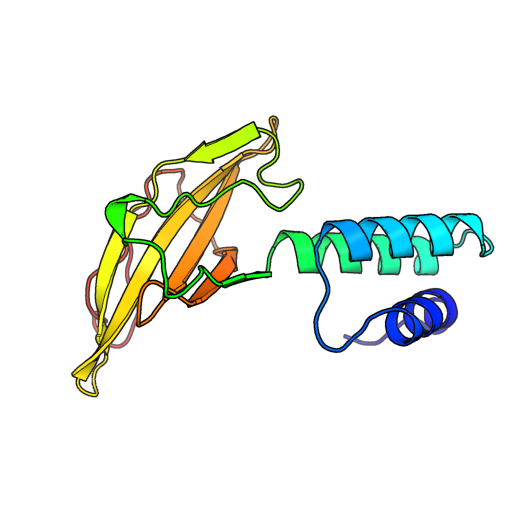GLY A 1 98 ? -10.162 12.757 17.861 1.00 92.44 98 GLY A O 1
ATOM 794 N N . GLU A 1 99 ? -8.027 12.965 17.224 1.00 95.19 99 GLU A N 1
ATOM 795 C CA . GLU A 1 99 ? -8.286 12.679 15.808 1.00 95.19 99 GLU A CA 1
ATOM 796 C C . GLU A 1 99 ? -8.641 11.200 15.603 1.00 95.19 99 GLU A C 1
ATOM 798 O O . GLU A 1 99 ? -8.029 10.318 16.213 1.00 95.19 99 GLU A O 1
ATOM 803 N N . VAL A 1 100 ? -9.607 10.930 14.723 1.00 96.81 100 VAL A N 1
ATOM 804 C CA . VAL A 1 100 ? -10.005 9.573 14.344 1.00 96.81 100 VAL A CA 1
ATOM 805 C C . VAL A 1 100 ? -9.286 9.168 13.064 1.00 96.81 100 VAL A C 1
ATOM 807 O O . VAL A 1 100 ? -9.364 9.861 12.054 1.00 96.81 100 VAL A O 1
ATOM 810 N N . ILE A 1 101 ? -8.614 8.023 13.112 1.00 97.69 101 ILE A N 1
ATOM 811 C CA . ILE A 1 101 ? -7.991 7.374 11.960 1.00 97.69 101 ILE A CA 1
ATOM 812 C C . ILE A 1 101 ? -8.455 5.921 11.962 1.00 97.69 101 ILE A C 1
ATOM 814 O O . ILE A 1 101 ? -8.469 5.277 13.009 1.00 97.69 101 ILE A O 1
ATOM 818 N N . TYR A 1 102 ? -8.840 5.388 10.813 1.00 97.44 102 TYR A N 1
ATOM 819 C CA . TYR A 1 102 ? -9.133 3.971 10.660 1.00 97.44 102 TYR A CA 1
ATOM 820 C C . TYR A 1 102 ? -7.896 3.282 10.103 1.00 97.44 102 TYR A C 1
ATOM 822 O O . TYR A 1 102 ? -7.430 3.616 9.013 1.00 97.44 102 TYR A O 1
ATOM 830 N N . TYR A 1 103 ? -7.368 2.331 10.865 1.00 97.12 103 TYR A N 1
ATOM 831 C CA . TYR A 1 103 ? -6.313 1.439 10.400 1.00 97.12 103 TYR A CA 1
ATOM 832 C C . TYR A 1 103 ? -6.914 0.082 10.080 1.00 97.12 103 TYR A C 1
ATOM 834 O O . TYR A 1 103 ? -7.797 -0.377 10.800 1.00 97.12 103 TYR A O 1
ATOM 842 N N . ALA A 1 104 ? -6.408 -0.578 9.050 1.00 95.12 104 ALA A N 1
ATOM 843 C CA . ALA A 1 104 ? -6.690 -1.976 8.786 1.00 95.12 104 ALA A CA 1
ATOM 844 C C . ALA A 1 104 ? -5.416 -2.721 8.433 1.00 95.12 104 ALA A C 1
ATOM 846 O O . ALA A 1 104 ? -4.585 -2.229 7.682 1.00 95.12 104 ALA A O 1
ATOM 847 N N . THR A 1 105 ? -5.276 -3.928 8.947 1.00 93.69 105 THR A N 1
ATOM 848 C CA . THR A 1 105 ? -4.292 -4.889 8.453 1.00 93.69 105 THR A CA 1
ATOM 849 C C . THR A 1 105 ? -4.986 -5.823 7.474 1.00 93.69 105 THR A C 1
ATOM 851 O O . THR A 1 105 ? -6.146 -6.176 7.680 1.00 93.69 105 THR A O 1
ATOM 854 N N . TYR A 1 106 ? -4.296 -6.231 6.418 1.00 93.00 106 TYR A N 1
ATOM 855 C CA . TYR A 1 106 ? -4.757 -7.300 5.534 1.00 93.00 106 TYR A CA 1
ATOM 856 C C . TYR A 1 106 ? -3.569 -8.116 5.029 1.00 93.00 106 TYR A C 1
ATOM 858 O O . TYR A 1 106 ? -2.414 -7.691 5.141 1.00 93.00 106 TYR A O 1
ATOM 866 N N . THR A 1 107 ? -3.850 -9.302 4.494 1.00 91.19 107 THR A N 1
ATOM 867 C CA . THR A 1 107 ? -2.821 -10.168 3.911 1.00 91.19 107 THR A CA 1
ATOM 868 C C . THR A 1 107 ? -2.872 -10.091 2.393 1.00 91.19 107 THR A C 1
ATOM 870 O O . THR A 1 107 ? -3.886 -10.456 1.806 1.00 91.19 107 THR A O 1
ATOM 873 N N . ALA A 1 108 ? -1.787 -9.643 1.763 1.00 91.44 108 ALA A N 1
ATOM 874 C CA . ALA A 1 108 ? -1.581 -9.770 0.324 1.00 91.44 108 ALA A CA 1
ATOM 875 C C . ALA A 1 108 ? -0.966 -11.141 0.011 1.00 91.44 108 ALA A C 1
ATOM 877 O O . ALA A 1 108 ? -0.038 -11.561 0.708 1.00 91.44 108 ALA A O 1
ATOM 878 N N . TYR A 1 109 ? -1.482 -11.842 -0.999 1.00 90.44 109 TYR A N 1
ATOM 879 C CA . TYR A 1 109 ? -0.986 -13.152 -1.415 1.00 90.44 109 TYR A CA 1
ATOM 880 C C . TYR A 1 109 ? -0.632 -13.165 -2.904 1.00 90.44 109 TYR A C 1
ATOM 882 O O . TYR A 1 109 ? -1.452 -12.829 -3.763 1.00 90.44 109 TYR A O 1
ATOM 890 N N . ASP A 1 110 ? 0.584 -13.614 -3.223 1.00 87.31 110 ASP A N 1
ATOM 891 C CA . ASP A 1 110 ? 1.077 -13.692 -4.602 1.00 87.31 110 ASP A CA 1
ATOM 892 C C . ASP A 1 110 ? 1.054 -15.122 -5.185 1.00 87.31 110 ASP A C 1
ATOM 894 O O . ASP A 1 110 ? 1.400 -15.337 -6.347 1.00 87.31 110 ASP A O 1
ATOM 898 N N . GLY A 1 111 ? 0.629 -16.126 -4.417 1.00 88.94 111 GLY A N 1
ATOM 899 C CA . GLY A 1 111 ? 0.691 -17.540 -4.816 1.00 88.94 111 GLY A CA 1
ATOM 900 C C . GLY A 1 111 ? 1.855 -18.319 -4.215 1.00 88.94 111 GLY A C 1
ATOM 901 O O . GLY A 1 111 ? 1.787 -19.543 -4.146 1.00 88.94 111 GLY A O 1
ATOM 902 N N . PHE A 1 112 ? 2.882 -17.629 -3.733 1.00 87.81 112 PHE A N 1
ATOM 903 C CA . PHE A 1 112 ? 4.079 -18.211 -3.128 1.00 87.81 112 PHE A CA 1
ATOM 904 C C . PHE A 1 112 ? 4.291 -17.718 -1.698 1.00 87.81 112 PHE A C 1
ATOM 906 O O . PHE A 1 112 ? 4.645 -18.500 -0.820 1.00 87.81 112 PHE A O 1
ATOM 913 N N . SER A 1 113 ? 4.058 -16.431 -1.460 1.00 86.44 113 SER A N 1
ATOM 914 C CA . SER A 1 113 ? 4.340 -15.740 -0.212 1.00 86.44 113 SER A CA 1
ATOM 915 C C . SER A 1 113 ? 3.182 -14.836 0.202 1.00 86.44 113 SER A C 1
ATOM 917 O O . SER A 1 113 ? 2.352 -14.430 -0.617 1.00 86.44 113 SER A O 1
ATOM 919 N N . ILE A 1 114 ? 3.122 -14.551 1.503 1.00 87.31 114 ILE A N 1
ATOM 920 C CA . ILE A 1 114 ? 2.183 -13.592 2.078 1.00 87.31 114 ILE A CA 1
ATOM 921 C C . ILE A 1 114 ? 2.925 -12.330 2.509 1.00 87.31 114 ILE A C 1
ATOM 923 O O . ILE A 1 114 ? 4.031 -12.406 3.045 1.00 87.31 114 ILE A O 1
ATOM 927 N N . LEU A 1 115 ? 2.293 -11.176 2.319 1.00 88.56 115 LEU A N 1
ATOM 928 C CA . LEU A 1 115 ? 2.807 -9.884 2.755 1.00 88.56 115 LEU A CA 1
ATOM 929 C C . LEU A 1 115 ? 1.734 -9.140 3.566 1.00 88.56 115 LEU A C 1
ATOM 931 O O . LEU A 1 115 ? 0.722 -8.719 3.001 1.00 88.56 115 LEU A O 1
ATOM 935 N N . PRO A 1 116 ? 1.932 -8.954 4.883 1.00 90.56 116 PRO A N 1
ATOM 936 C CA . PRO A 1 116 ? 1.056 -8.114 5.689 1.00 90.56 116 PRO A CA 1
ATOM 937 C C . PRO A 1 116 ? 1.147 -6.646 5.261 1.00 90.56 116 PRO A C 1
ATOM 939 O O . PRO A 1 116 ? 2.238 -6.070 5.177 1.00 90.56 116 PRO A O 1
ATOM 942 N N . LYS A 1 117 ? -0.005 -6.020 5.028 1.00 92.00 117 LYS A N 1
ATOM 943 C CA . LYS A 1 117 ? -0.111 -4.609 4.641 1.00 92.00 117 LYS A CA 1
ATOM 944 C C . LYS A 1 117 ? -1.033 -3.840 5.581 1.00 92.00 117 LYS A C 1
ATOM 946 O O . LYS A 1 117 ? -1.974 -4.393 6.148 1.00 92.00 117 LYS A O 1
ATOM 951 N N . LEU A 1 118 ? -0.735 -2.554 5.745 1.00 94.12 118 LEU A N 1
ATOM 952 C CA . LEU A 1 118 ? -1.494 -1.573 6.508 1.00 94.12 118 LEU A CA 1
ATOM 953 C C . LEU A 1 118 ? -2.258 -0.657 5.550 1.00 94.12 118 LEU A C 1
ATOM 955 O O . LEU A 1 118 ? -1.654 0.086 4.781 1.00 94.12 118 LEU A O 1
ATOM 959 N N . LEU A 1 119 ? -3.579 -0.683 5.657 1.00 95.25 119 LEU A N 1
ATOM 960 C CA . LEU A 1 119 ? -4.519 0.297 5.130 1.00 95.25 119 LEU A CA 1
ATOM 961 C C . LEU A 1 119 ? -4.730 1.407 6.158 1.00 95.25 119 LEU A C 1
ATOM 963 O O . LEU A 1 119 ? -4.925 1.136 7.344 1.00 95.25 119 LEU A O 1
ATOM 967 N N . THR A 1 120 ? -4.743 2.656 5.706 1.00 97.00 120 THR A N 1
ATOM 968 C CA . THR A 1 120 ? -5.100 3.813 6.536 1.00 97.00 120 THR A CA 1
ATOM 969 C C . THR A 1 120 ? -6.084 4.705 5.798 1.00 97.00 120 THR A C 1
ATOM 971 O O . THR A 1 120 ? -5.844 5.051 4.644 1.00 97.00 120 THR A O 1
ATOM 974 N N . THR A 1 121 ? -7.153 5.121 6.472 1.00 96.88 121 THR A N 1
ATOM 975 C CA . THR A 1 121 ? -8.115 6.109 5.965 1.00 96.88 121 THR A CA 1
ATOM 976 C C . THR A 1 121 ? -8.674 6.960 7.105 1.00 96.88 121 THR A C 1
ATOM 978 O O . THR A 1 121 ? -8.647 6.556 8.270 1.00 96.88 121 THR A O 1
ATOM 981 N N . LYS A 1 122 ? -9.192 8.145 6.785 1.00 96.56 122 LYS A N 1
ATOM 982 C CA . LYS A 1 122 ? -9.959 8.979 7.727 1.00 96.56 122 LYS A CA 1
ATOM 983 C C . LYS A 1 122 ? -11.451 9.018 7.395 1.00 96.56 122 LYS A C 1
ATOM 985 O O . LYS A 1 122 ? -12.250 9.355 8.264 1.00 96.56 122 LYS A O 1
ATOM 990 N N . ASP A 1 123 ? -11.817 8.653 6.169 1.00 94.12 123 ASP A N 1
ATOM 991 C CA . ASP A 1 123 ? -13.126 8.938 5.577 1.00 94.12 123 ASP A CA 1
ATOM 992 C C . ASP A 1 123 ? -13.706 7.776 4.748 1.00 94.12 123 ASP A C 1
ATOM 994 O O . ASP A 1 123 ? -14.832 7.869 4.267 1.00 94.12 123 ASP A O 1
ATOM 998 N N . PHE A 1 124 ? -12.963 6.673 4.605 1.00 94.38 124 PHE A N 1
ATOM 999 C CA . PHE A 1 124 ? -13.268 5.530 3.739 1.00 94.38 124 PHE A CA 1
ATOM 1000 C C . PHE A 1 124 ? -13.346 5.856 2.240 1.00 94.38 124 PHE A C 1
ATOM 1002 O O . PHE A 1 124 ? -13.734 4.984 1.464 1.00 94.38 124 PHE A O 1
ATOM 1009 N N . TYR A 1 125 ? -12.992 7.065 1.808 1.00 93.62 125 TYR A N 1
ATOM 1010 C CA . TYR A 1 125 ? -12.890 7.433 0.394 1.00 93.62 125 TYR A CA 1
ATOM 1011 C C . TYR A 1 125 ? -11.460 7.314 -0.084 1.00 93.62 125 TYR A C 1
ATOM 1013 O O . TYR A 1 125 ? -11.214 6.702 -1.119 1.00 93.62 125 TYR A O 1
ATOM 1021 N N . HIS A 1 126 ? -10.532 7.858 0.695 1.00 94.88 126 HIS A N 1
ATOM 1022 C CA . HIS A 1 126 ? -9.119 7.828 0.388 1.00 94.88 126 HIS A CA 1
ATOM 1023 C C . HIS A 1 126 ? -8.396 6.863 1.323 1.00 94.88 126 HIS A C 1
ATOM 1025 O O . HIS A 1 126 ? -8.464 6.980 2.552 1.00 94.88 126 HIS A O 1
ATOM 1031 N N . PHE A 1 127 ? -7.693 5.905 0.733 1.00 95.50 127 PHE A N 1
ATOM 1032 C CA . PHE A 1 127 ? -6.888 4.925 1.440 1.00 95.50 127 PHE A CA 1
ATOM 1033 C C . PHE A 1 127 ? -5.433 5.054 1.032 1.00 95.50 127 PHE A C 1
ATOM 1035 O O . PHE A 1 127 ? -5.112 5.147 -0.148 1.00 95.50 127 PHE A O 1
ATOM 1042 N N . THR A 1 128 ? -4.554 4.940 2.018 1.00 95.81 128 THR A N 1
ATOM 1043 C CA . THR A 1 128 ? -3.126 4.709 1.790 1.00 95.81 128 THR A CA 1
ATOM 1044 C C . THR A 1 128 ? -2.785 3.284 2.204 1.00 95.81 128 THR A C 1
ATOM 1046 O O . THR A 1 128 ? -3.275 2.797 3.229 1.00 95.81 128 THR A O 1
ATOM 1049 N N . VAL A 1 129 ? -1.962 2.611 1.405 1.00 94.31 129 VAL A N 1
ATOM 1050 C CA . VAL A 1 129 ? -1.518 1.232 1.624 1.00 94.31 129 VAL A CA 1
ATOM 1051 C C . VAL A 1 129 ? -0.008 1.196 1.722 1.00 94.31 129 VAL A C 1
ATOM 1053 O O . VAL A 1 129 ? 0.686 1.770 0.883 1.00 94.31 129 VAL A O 1
ATOM 1056 N N . LYS A 1 130 ? 0.504 0.517 2.751 1.00 92.75 130 LYS A N 1
ATOM 1057 C CA . LYS A 1 130 ? 1.943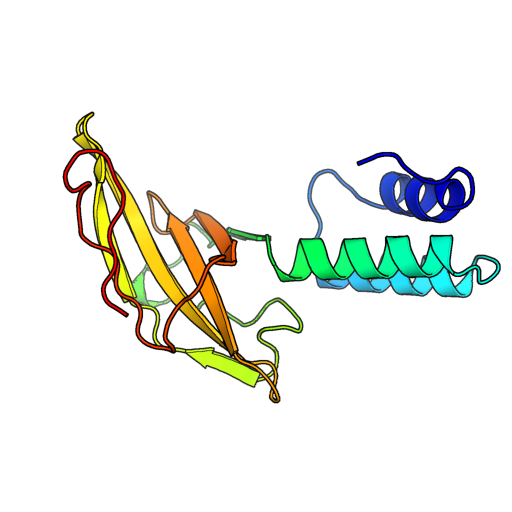 0.332 2.978 1.00 92.75 130 LYS A CA 1
ATOM 1058 C C . LYS A 1 130 ? 2.222 -1.072 3.516 1.00 92.75 130 LYS A C 1
ATOM 1060 O O . LYS A 1 130 ? 1.384 -1.603 4.246 1.00 92.75 130 LYS A O 1
ATOM 1065 N N . PRO A 1 131 ? 3.378 -1.685 3.223 1.00 89.94 131 PRO A N 1
ATOM 1066 C CA . PRO A 1 131 ? 3.780 -2.922 3.880 1.00 89.94 131 PRO A CA 1
ATOM 1067 C C . PRO A 1 131 ? 4.009 -2.679 5.375 1.00 89.94 131 PRO A C 1
ATOM 1069 O O . PRO A 1 131 ? 4.439 -1.599 5.790 1.00 89.94 131 PRO A O 1
ATOM 1072 N N . ILE A 1 132 ? 3.752 -3.697 6.193 1.00 88.25 132 ILE A N 1
ATOM 1073 C CA . ILE A 1 132 ? 4.186 -3.692 7.590 1.00 88.25 132 ILE A CA 1
ATOM 1074 C C . ILE A 1 132 ? 5.514 -4.437 7.654 1.00 88.25 132 ILE A C 1
ATOM 1076 O O . ILE A 1 132 ? 5.612 -5.594 7.255 1.00 88.25 132 ILE A O 1
ATOM 1080 N N . HIS A 1 133 ? 6.543 -3.759 8.150 1.00 82.19 133 HIS A N 1
ATOM 1081 C CA . HIS A 1 133 ? 7.871 -4.334 8.322 1.00 82.19 133 HIS A CA 1
ATOM 1082 C C . HIS A 1 133 ? 8.095 -4.763 9.774 1.00 82.19 133 HIS A C 1
ATOM 1084 O O . HIS A 1 133 ? 7.686 -4.064 10.702 1.00 82.19 133 HIS A O 1
ATOM 1090 N N . GLY A 1 134 ? 8.785 -5.886 9.959 1.00 77.44 134 GLY A N 1
ATOM 1091 C CA . GLY A 1 134 ? 9.150 -6.433 11.264 1.00 77.44 134 GLY A CA 1
ATOM 1092 C C . GLY A 1 134 ? 8.915 -7.939 11.343 1.00 77.44 134 GLY A C 1
ATOM 1093 O O . GLY A 1 134 ? 8.405 -8.549 10.405 1.00 77.44 134 GLY A O 1
ATOM 1094 N N . GLU A 1 135 ? 9.281 -8.530 12.478 1.00 70.75 135 GLU A N 1
ATOM 1095 C CA . GLU A 1 135 ? 8.967 -9.923 12.803 1.00 70.75 135 GLU A CA 1
ATOM 1096 C C . GLU A 1 135 ? 7.475 -10.043 13.142 1.00 70.75 135 GLU A C 1
ATOM 1098 O O . GLU A 1 135 ? 7.057 -9.977 14.297 1.00 70.75 135 GLU A O 1
ATOM 1103 N N . ILE A 1 136 ? 6.645 -10.141 12.106 1.00 68.81 136 ILE A N 1
ATOM 1104 C CA . ILE A 1 136 ? 5.212 -10.394 12.246 1.00 68.81 136 ILE A CA 1
ATOM 1105 C C . ILE A 1 136 ? 5.020 -11.900 12.204 1.00 68.81 136 ILE A C 1
ATOM 1107 O O . ILE A 1 136 ? 5.393 -12.548 11.228 1.00 68.81 136 ILE A O 1
ATOM 1111 N N . ALA A 1 137 ? 4.450 -12.446 13.277 1.00 59.34 137 ALA A N 1
ATOM 1112 C CA . ALA A 1 137 ? 4.408 -13.882 13.489 1.00 59.34 137 ALA A CA 1
ATOM 1113 C C . ALA A 1 137 ? 3.633 -14.639 12.400 1.00 59.34 137 ALA A C 1
ATOM 1115 O O . ALA A 1 137 ? 3.997 -15.784 12.164 1.00 59.34 137 ALA A O 1
ATOM 1116 N N . ASN A 1 138 ? 2.603 -14.047 11.760 1.00 66.88 138 ASN A N 1
ATOM 1117 C CA . ASN A 1 138 ? 1.821 -14.643 10.658 1.00 66.88 138 ASN A CA 1
ATOM 1118 C C . ASN A 1 138 ? 0.677 -13.715 10.156 1.00 66.88 138 ASN A C 1
ATOM 1120 O O . ASN A 1 138 ? 0.681 -12.505 10.395 1.00 66.88 138 ASN A O 1
ATOM 1124 N N . LYS A 1 139 ? -0.310 -14.286 9.438 1.00 72.19 139 LYS A N 1
ATOM 1125 C CA . LYS A 1 139 ? -1.630 -13.686 9.152 1.00 72.19 139 LYS A CA 1
ATOM 1126 C C . LYS A 1 139 ? -2.373 -13.326 10.446 1.00 72.19 139 LYS A C 1
ATOM 1128 O O . LYS A 1 139 ? -2.114 -13.888 11.500 1.00 72.19 139 LYS A O 1
ATOM 1133 N N . GLY A 1 140 ? -3.381 -12.462 10.341 1.00 74.88 140 GLY A N 1
ATOM 1134 C CA . GLY A 1 140 ? -4.317 -12.236 11.448 1.00 74.88 140 GLY A CA 1
ATOM 1135 C C . GLY A 1 140 ? -3.975 -11.073 12.373 1.00 74.88 140 GLY A C 1
ATOM 1136 O O . GLY A 1 140 ? -4.692 -10.868 13.351 1.00 74.88 140 GLY A O 1
ATOM 1137 N N . ALA A 1 141 ? -2.933 -10.296 12.056 1.00 85.88 141 ALA A N 1
ATOM 1138 C CA . ALA A 1 141 ? -2.514 -9.185 12.897 1.00 85.88 141 ALA A CA 1
ATOM 1139 C C . ALA A 1 141 ? -3.669 -8.198 13.143 1.00 85.88 141 ALA A C 1
ATOM 1141 O O . ALA A 1 141 ? -4.399 -7.871 12.211 1.00 85.88 141 ALA A O 1
ATOM 1142 N N . ALA A 1 142 ? -3.835 -7.698 14.366 1.00 89.75 142 ALA A N 1
ATOM 1143 C CA . ALA A 1 142 ? -4.897 -6.751 14.717 1.00 89.75 142 ALA A CA 1
ATOM 1144 C C . ALA A 1 142 ? -4.349 -5.601 15.566 1.00 89.75 142 ALA A C 1
ATOM 1146 O O . ALA A 1 142 ? -3.715 -5.821 16.596 1.00 89.75 142 ALA A O 1
ATOM 1147 N N . ILE A 1 143 ? -4.596 -4.363 15.141 1.00 93.19 143 ILE A N 1
ATOM 1148 C CA . ILE A 1 143 ? -4.054 -3.160 15.786 1.00 93.19 143 ILE A CA 1
ATOM 1149 C C . ILE A 1 143 ? -4.929 -2.749 16.976 1.00 93.19 143 ILE A C 1
ATOM 1151 O O . ILE A 1 143 ? -6.157 -2.756 16.900 1.00 93.19 143 ILE A O 1
ATOM 1155 N N . PHE A 1 144 ? -4.301 -2.338 18.079 1.00 95.00 144 PHE A N 1
ATOM 1156 C CA . PHE A 1 144 ? -5.013 -1.768 19.224 1.00 95.00 144 PHE A CA 1
ATOM 1157 C C . PHE A 1 144 ? -5.608 -0.387 18.888 1.00 95.00 144 PHE A C 1
ATOM 1159 O O . PHE A 1 144 ? -4.954 0.414 18.220 1.00 95.00 144 PHE A O 1
ATOM 1166 N N . PRO A 1 145 ? -6.782 -0.016 19.436 1.00 95.00 145 PRO A N 1
ATOM 1167 C CA . PRO A 1 145 ? -7.486 1.232 19.093 1.00 95.00 145 PRO A CA 1
ATOM 1168 C C . PRO A 1 145 ? -6.824 2.517 19.631 1.00 95.00 145 PRO A C 1
ATOM 1170 O O . PRO A 1 145 ? -7.379 3.610 19.508 1.00 95.00 145 PRO A O 1
ATOM 1173 N N . ARG A 1 146 ? -5.658 2.404 20.278 1.00 94.31 146 ARG A N 1
ATOM 1174 C CA . ARG A 1 146 ? -4.896 3.513 20.865 1.00 94.31 146 ARG A CA 1
ATOM 1175 C C . ARG A 1 146 ? -3.444 3.114 21.100 1.00 94.31 146 ARG A C 1
ATOM 1177 O O . ARG A 1 146 ? -3.110 1.931 21.139 1.00 94.31 146 ARG A O 1
ATOM 1184 N N . LYS A 1 147 ? -2.588 4.105 21.358 1.00 94.69 147 LYS A N 1
ATOM 1185 C CA . LYS A 1 147 ? -1.215 3.854 21.817 1.00 94.69 147 LYS A CA 1
ATOM 1186 C C . LYS A 1 147 ? -1.193 3.305 23.246 1.00 94.69 147 LYS A C 1
ATOM 1188 O O . LYS A 1 147 ? -1.922 3.788 24.113 1.00 94.69 147 LYS A O 1
ATOM 1193 N N . ILE A 1 148 ? -0.289 2.366 23.509 1.00 94.19 148 ILE A N 1
ATOM 1194 C CA . ILE A 1 148 ? 0.026 1.849 24.846 1.00 94.19 148 ILE A CA 1
ATOM 1195 C C . ILE A 1 148 ? 1.430 2.336 25.198 1.00 94.19 148 ILE A C 1
ATOM 1197 O O . ILE A 1 148 ? 2.381 2.068 24.468 1.00 94.19 148 ILE A O 1
ATOM 1201 N N . LYS A 1 149 ? 1.567 3.101 26.290 1.00 94.94 149 LYS A N 1
ATOM 1202 C CA . LYS A 1 149 ? 2.846 3.719 26.703 1.00 94.94 149 LYS A CA 1
ATOM 1203 C C . LYS A 1 149 ? 3.549 4.471 25.551 1.00 94.94 149 LYS A C 1
ATOM 1205 O O . LYS A 1 149 ? 4.747 4.330 25.337 1.00 94.94 149 LYS A O 1
ATOM 1210 N N . GLY A 1 150 ? 2.778 5.227 24.762 1.00 94.38 150 GLY A N 1
ATOM 1211 C CA . GLY A 1 150 ? 3.289 6.018 23.632 1.00 94.38 150 GLY A CA 1
ATOM 1212 C C . GLY A 1 150 ? 3.618 5.229 22.355 1.00 94.38 150 GLY A C 1
ATOM 1213 O O . GLY A 1 150 ? 3.985 5.844 21.353 1.00 94.38 150 GLY A O 1
ATOM 1214 N N . LYS A 1 151 ? 3.437 3.904 22.344 1.00 93.62 151 LYS A N 1
ATOM 1215 C CA . LYS A 1 151 ? 3.735 3.028 21.200 1.00 93.62 151 LYS A CA 1
ATOM 1216 C C . LYS A 1 151 ? 2.462 2.471 20.565 1.00 93.62 151 LYS A C 1
ATOM 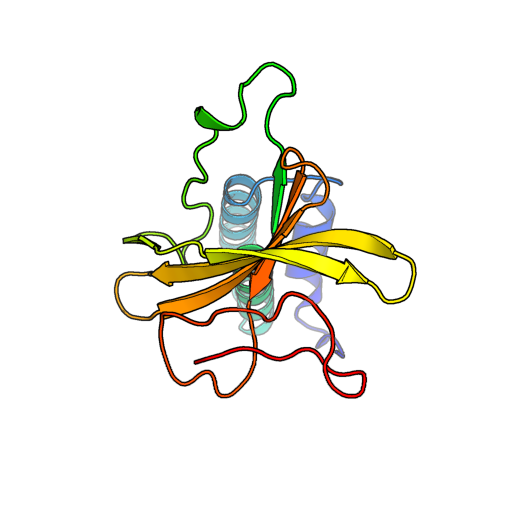1218 O O . LYS A 1 151 ? 1.454 2.296 21.247 1.00 93.62 151 LYS A O 1
ATOM 1223 N N . TYR A 1 152 ? 2.511 2.198 19.264 1.00 92.38 152 TYR A N 1
ATOM 1224 C CA . TYR A 1 152 ? 1.504 1.358 18.614 1.00 92.38 152 TYR A CA 1
ATOM 1225 C C . TYR A 1 152 ? 1.675 -0.091 19.083 1.00 92.38 152 TYR A C 1
ATOM 1227 O O . TYR A 1 152 ? 2.791 -0.512 19.381 1.00 92.38 152 TYR A O 1
ATOM 1235 N N . ALA A 1 153 ? 0.570 -0.825 19.172 1.00 92.38 153 ALA A N 1
ATOM 1236 C CA . ALA A 1 153 ? 0.554 -2.224 19.577 1.00 92.38 153 ALA A CA 1
ATOM 1237 C C . ALA A 1 153 ? -0.366 -3.017 18.647 1.00 92.38 153 ALA A C 1
ATOM 1239 O O . ALA A 1 153 ? -1.373 -2.484 18.170 1.00 92.38 153 ALA A O 1
ATOM 1240 N N . MET A 1 154 ? -0.022 -4.280 18.418 1.00 90.50 154 MET A N 1
ATOM 1241 C CA . MET A 1 154 ? -0.814 -5.225 17.638 1.00 90.50 154 MET A CA 1
ATOM 1242 C C . MET A 1 154 ? -0.787 -6.608 18.292 1.00 90.50 154 MET A C 1
ATOM 1244 O O . MET A 1 154 ? 0.172 -6.939 18.989 1.00 90.50 154 MET A O 1
ATOM 1248 N N . LEU A 1 155 ? -1.850 -7.379 18.087 1.00 88.25 155 LEU A N 1
ATOM 1249 C CA . LEU A 1 155 ? -1.874 -8.825 18.302 1.00 88.25 155 LEU A CA 1
ATOM 1250 C C . LEU A 1 155 ? -1.396 -9.495 17.013 1.00 88.25 155 LEU A C 1
ATOM 1252 O O . LEU A 1 155 ? -1.795 -9.028 15.947 1.00 88.25 155 LEU A O 1
ATOM 1256 N N . CYS A 1 156 ? -0.583 -10.543 17.121 1.00 77.81 156 CYS A N 1
ATOM 1257 C CA . CYS A 1 156 ? -0.091 -11.366 16.015 1.00 77.81 156 CYS A CA 1
ATOM 1258 C C . CYS A 1 156 ? -0.235 -12.8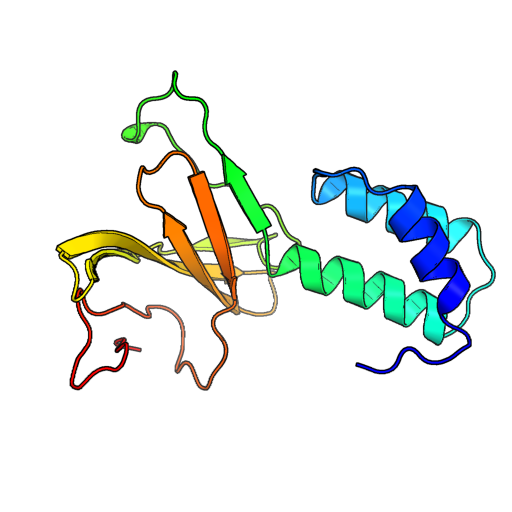42 16.379 1.00 77.81 156 CYS A C 1
ATOM 1260 O O . CYS A 1 156 ? -0.097 -13.147 17.587 1.00 77.81 156 CYS A O 1
#

Sequence (156 aa):
MELHPNGALAMEKLTKNLTETFTYEELKRYVEEIRAGIEYTADNDGILKQAIWLASSHYEMTFSLDTAISERVIFPISDTEKRGIEDARFVRFITPKGEVIYYATYTAYDGFSILPKLLTTKDFYHFTVKPIHGEIANKGAAIFPRKIKGKYAMLC